Protein AF-A0A7Y7IUG9-F1 (afdb_monomer)

Secondary structure (DSSP, 8-state):
---PPPPPP----------------------HHHHHHHHHHHHHTTS---HHHHHHHHHHHHHHTTGGGGSPPPTTTTSPPP-TTSPPSS---PPPHHHHHHHHHHHHHHHHHHHHHHHHH-----PPPPPP----

Organism: NCBI:txid1216886

Structure (mmCIF, N/CA/C/O backbone):
data_AF-A0A7Y7IUG9-F1
#
_entry.id   AF-A0A7Y7IUG9-F1
#
loop_
_atom_site.group_PDB
_atom_site.id
_atom_site.type_symbol
_atom_site.label_atom_id
_atom_site.label_alt_id
_atom_site.label_comp_id
_atom_site.label_asym_id
_atom_site.label_entity_id
_atom_site.label_seq_id
_atom_site.pdbx_PDB_ins_code
_atom_site.Cartn_x
_atom_site.Cartn_y
_atom_site.Cartn_z
_atom_site.occupancy
_atom_site.B_iso_or_equiv
_atom_site.auth_seq_id
_atom_site.auth_comp_id
_atom_site.auth_asym_id
_atom_site.auth_atom_id
_atom_site.pdbx_PDB_model_num
ATOM 1 N N . MET A 1 1 ? -15.616 39.555 -17.971 1.00 47.00 1 MET A N 1
ATOM 2 C CA . MET A 1 1 ? -14.253 40.121 -18.056 1.00 47.00 1 MET A CA 1
ATOM 3 C C . MET A 1 1 ? -13.358 39.102 -18.737 1.00 47.00 1 MET A C 1
ATOM 5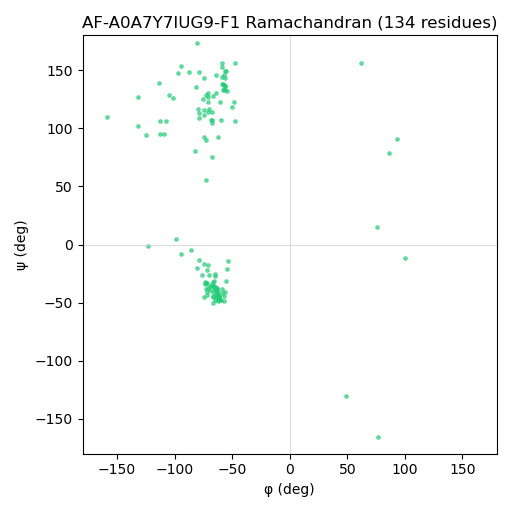 O O . MET A 1 1 ? -13.012 38.108 -18.119 1.00 47.00 1 MET A O 1
ATOM 9 N N . GLY A 1 2 ? -13.092 39.288 -20.031 1.00 49.84 2 GLY A N 1
ATOM 10 C CA . GLY A 1 2 ? -12.179 38.447 -20.806 1.00 49.84 2 GLY A CA 1
ATOM 11 C C . GLY A 1 2 ? -10.845 39.167 -20.968 1.00 49.84 2 GLY A C 1
ATOM 12 O O . GLY A 1 2 ? -10.827 40.317 -21.402 1.00 49.84 2 GLY A O 1
ATOM 13 N N . MET A 1 3 ? -9.748 38.516 -20.591 1.00 46.34 3 MET A N 1
ATOM 14 C CA . MET A 1 3 ? -8.392 39.028 -20.782 1.00 46.34 3 MET A CA 1
ATOM 15 C C . MET A 1 3 ? -7.726 38.210 -21.889 1.00 46.34 3 MET A C 1
ATOM 17 O O . MET A 1 3 ? -7.374 37.051 -21.692 1.00 46.34 3 MET A O 1
ATOM 21 N N . ASN A 1 4 ? -7.588 38.827 -23.063 1.00 53.09 4 ASN A N 1
ATOM 22 C CA . ASN A 1 4 ? -6.747 38.337 -24.150 1.00 53.09 4 ASN A CA 1
ATOM 23 C C . ASN A 1 4 ? -5.278 38.607 -23.798 1.00 53.09 4 ASN A C 1
ATOM 25 O O . ASN A 1 4 ? -4.911 39.750 -23.520 1.00 53.09 4 ASN A O 1
ATOM 29 N N . ALA A 1 5 ? -4.443 37.570 -23.823 1.00 61.31 5 ALA A N 1
ATOM 30 C CA . ALA A 1 5 ? -3.000 37.698 -23.653 1.00 61.31 5 ALA A CA 1
ATOM 31 C C . ALA A 1 5 ? -2.329 38.123 -24.981 1.00 61.31 5 ALA A C 1
ATOM 33 O O . ALA A 1 5 ? -2.670 37.575 -26.033 1.00 61.31 5 ALA A O 1
ATOM 34 N N . PRO A 1 6 ? -1.384 39.083 -24.969 1.00 65.94 6 PRO A N 1
ATOM 35 C CA . PRO A 1 6 ? -0.655 39.504 -26.165 1.00 65.94 6 PRO A CA 1
ATOM 36 C C . PRO A 1 6 ? 0.471 38.516 -26.540 1.00 65.94 6 PRO A C 1
ATOM 38 O O . PRO A 1 6 ? 1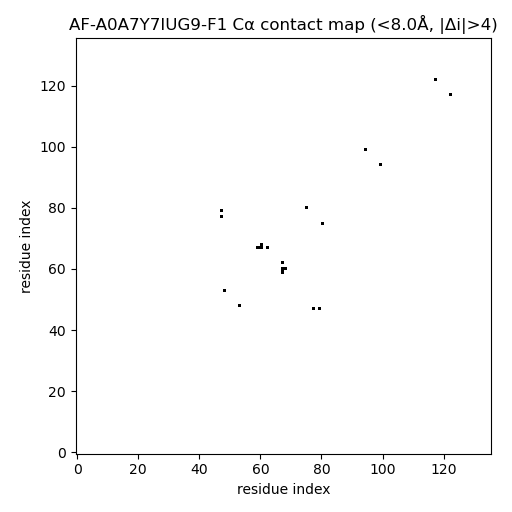.087 37.925 -25.650 1.00 65.94 6 PRO A O 1
ATOM 41 N N . PRO A 1 7 ? 0.799 38.354 -27.838 1.00 66.19 7 PRO A N 1
ATOM 42 C CA . PRO A 1 7 ? 1.889 37.482 -28.267 1.00 66.19 7 PRO A CA 1
ATOM 43 C C . PRO A 1 7 ? 3.268 38.105 -27.973 1.00 66.19 7 PRO A C 1
ATOM 45 O O . PRO A 1 7 ? 3.440 39.320 -28.139 1.00 66.19 7 PRO A O 1
ATOM 48 N N . PRO A 1 8 ? 4.280 37.302 -27.592 1.00 58.38 8 PRO A N 1
ATOM 49 C CA . PRO A 1 8 ? 5.620 37.808 -27.338 1.00 58.38 8 PRO A CA 1
ATOM 50 C C . PRO A 1 8 ? 6.309 38.218 -28.642 1.00 58.38 8 PRO A C 1
ATOM 52 O O . PRO A 1 8 ? 6.413 37.453 -29.604 1.00 58.38 8 PRO A O 1
ATOM 55 N N . ARG A 1 9 ? 6.792 39.461 -28.650 1.00 54.34 9 ARG A N 1
ATOM 56 C CA . ARG A 1 9 ? 7.607 40.034 -29.714 1.00 54.34 9 ARG A CA 1
ATOM 57 C C . ARG A 1 9 ? 9.099 39.883 -29.399 1.00 54.34 9 ARG A C 1
ATOM 59 O O . ARG A 1 9 ? 9.510 39.931 -28.247 1.00 54.34 9 ARG A O 1
ATOM 66 N N . HIS A 1 10 ? 9.873 39.857 -30.481 1.00 46.25 10 HIS A N 1
ATOM 67 C CA . HIS A 1 10 ? 11.300 40.183 -30.574 1.00 46.25 10 HIS A CA 1
ATOM 68 C C . HIS A 1 10 ? 12.317 39.077 -30.271 1.00 46.25 10 HIS A C 1
ATOM 70 O O . HIS A 1 10 ? 13.048 39.061 -29.291 1.00 46.25 10 HIS A O 1
ATOM 76 N N . ARG A 1 11 ? 12.463 38.250 -31.307 1.00 50.84 11 ARG A N 1
ATOM 77 C CA . ARG A 1 11 ? 13.744 37.877 -31.913 1.00 50.84 11 ARG A CA 1
ATOM 78 C C . ARG A 1 11 ? 14.607 39.129 -32.169 1.00 50.84 11 ARG A C 1
ATOM 80 O O . ARG A 1 11 ? 14.320 39.877 -33.100 1.00 50.84 11 ARG A O 1
ATOM 87 N N . ALA A 1 12 ? 15.648 39.338 -31.369 1.00 40.16 12 ALA A N 1
ATOM 88 C CA . ALA A 1 12 ? 16.801 40.180 -31.698 1.00 40.16 12 ALA A CA 1
ATOM 89 C C . ALA A 1 12 ? 17.986 39.757 -30.808 1.00 40.16 12 ALA A C 1
ATOM 91 O O . ALA A 1 12 ? 17.901 39.803 -29.592 1.00 40.16 12 ALA A O 1
ATOM 92 N N . GLN A 1 13 ? 19.007 39.138 -31.400 1.00 44.12 13 GLN A N 1
ATOM 93 C CA . GLN A 1 13 ? 20.314 39.770 -31.641 1.00 44.12 13 GLN A CA 1
ATOM 94 C C . GLN A 1 13 ? 21.324 39.502 -30.515 1.00 44.12 13 GLN A C 1
ATOM 96 O O . GLN A 1 13 ? 21.496 40.303 -29.609 1.00 44.12 13 GLN A O 1
ATOM 101 N N . HIS A 1 14 ? 22.094 38.426 -30.670 1.00 40.50 14 HIS A N 1
ATOM 102 C CA . HIS A 1 14 ? 23.500 38.448 -30.278 1.00 40.50 14 HIS A CA 1
ATOM 103 C C . H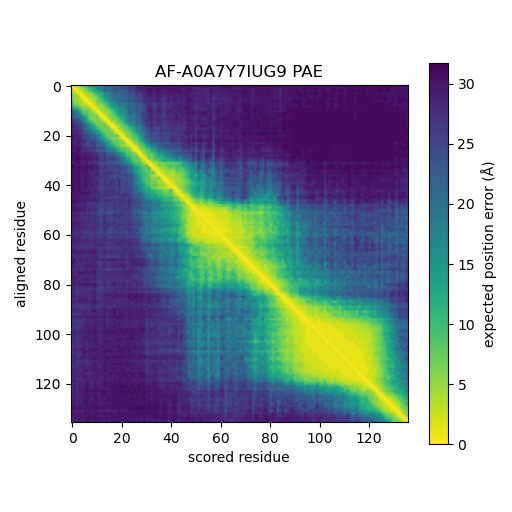IS A 1 14 ? 24.329 38.031 -31.487 1.00 40.50 14 HIS A C 1
ATOM 105 O O . HIS A 1 14 ? 24.505 36.854 -31.790 1.00 40.50 14 HIS A O 1
ATOM 111 N N . ALA A 1 15 ? 24.772 39.049 -32.221 1.00 40.66 15 ALA A N 1
ATOM 112 C CA . ALA A 1 15 ? 25.885 38.946 -33.139 1.00 40.66 15 ALA A CA 1
ATOM 113 C C . ALA A 1 15 ? 27.167 38.895 -32.300 1.00 40.66 15 ALA A C 1
ATOM 115 O O . ALA A 1 15 ? 27.540 39.884 -31.676 1.00 40.66 15 ALA A O 1
ATOM 116 N N . ALA A 1 16 ? 27.834 37.746 -32.287 1.00 40.84 16 ALA A N 1
ATOM 117 C CA . ALA A 1 16 ? 29.251 37.666 -31.972 1.00 40.84 16 ALA A CA 1
ATOM 118 C C . ALA A 1 16 ? 29.962 37.331 -33.283 1.00 40.84 16 ALA A C 1
ATOM 120 O O . ALA A 1 16 ? 30.002 36.186 -33.726 1.00 40.84 16 ALA A O 1
ATOM 121 N N . ALA A 1 17 ? 30.442 38.378 -33.948 1.00 41.12 17 ALA A N 1
ATOM 122 C CA . ALA A 1 17 ? 31.375 38.244 -35.046 1.00 41.12 17 ALA A CA 1
ATOM 123 C C . ALA A 1 17 ? 32.716 37.783 -34.466 1.00 41.12 17 ALA A C 1
ATOM 125 O O . ALA A 1 17 ? 33.351 38.493 -33.688 1.00 41.12 17 ALA A O 1
ATOM 126 N N . THR A 1 18 ? 33.163 36.595 -34.852 1.00 42.66 18 THR A N 1
ATOM 127 C CA . THR A 1 18 ? 34.574 36.225 -34.752 1.00 42.66 18 THR A CA 1
ATOM 128 C C . THR A 1 18 ? 34.966 35.642 -36.094 1.00 42.66 18 THR A C 1
ATOM 130 O O . THR A 1 18 ? 34.582 34.535 -36.459 1.00 42.66 18 THR A O 1
ATOM 133 N N . ALA A 1 19 ? 35.658 36.468 -36.872 1.00 43.72 19 ALA A N 1
ATOM 134 C CA . ALA A 1 19 ? 36.268 36.076 -38.125 1.00 43.72 19 ALA A CA 1
ATOM 135 C C . ALA A 1 19 ? 37.357 35.030 -37.855 1.00 43.72 19 ALA A C 1
ATOM 137 O O . ALA A 1 19 ? 38.227 35.247 -37.012 1.00 43.72 19 ALA A O 1
ATOM 138 N N . ILE A 1 20 ? 37.326 33.921 -38.595 1.00 42.44 20 ILE A N 1
ATOM 139 C CA . ILE A 1 20 ? 38.450 32.992 -38.725 1.00 42.44 20 ILE A CA 1
ATOM 140 C C . ILE A 1 20 ? 38.625 32.703 -40.222 1.00 42.44 20 ILE A C 1
ATOM 142 O O . ILE A 1 20 ? 37.666 32.384 -40.922 1.00 42.44 20 ILE A O 1
ATOM 146 N N . SER A 1 21 ? 39.856 32.910 -40.691 1.00 49.44 21 SER A N 1
ATOM 147 C CA . SER A 1 21 ? 40.353 32.838 -42.072 1.00 49.44 21 SER A CA 1
ATOM 148 C C . SER A 1 21 ? 39.955 31.597 -42.888 1.00 49.44 21 SER A C 1
ATOM 150 O O . SER A 1 21 ? 39.778 30.516 -42.325 1.00 49.44 21 SER A O 1
ATOM 152 N N . PRO A 1 22 ? 39.957 31.692 -44.236 1.00 48.03 22 PRO A N 1
ATOM 153 C CA . PRO A 1 22 ? 39.812 30.540 -45.118 1.00 48.03 22 PRO A CA 1
ATOM 154 C C . PRO A 1 22 ? 41.142 29.778 -45.234 1.00 48.03 22 PRO A C 1
ATOM 156 O O . PRO A 1 22 ? 42.087 30.245 -45.867 1.00 48.03 22 PRO A O 1
ATOM 159 N N . ALA A 1 23 ? 41.217 28.585 -44.645 1.00 48.44 23 ALA A N 1
ATOM 160 C CA . ALA A 1 23 ? 42.355 27.680 -44.789 1.00 48.44 23 ALA A CA 1
ATOM 161 C C . ALA A 1 23 ? 41.949 26.412 -45.560 1.00 48.44 23 ALA A C 1
ATOM 163 O O . ALA A 1 23 ? 41.466 25.461 -44.961 1.00 48.44 23 ALA A O 1
ATOM 164 N N . GLY A 1 24 ? 42.183 26.429 -46.880 1.00 48.62 24 GLY A N 1
ATOM 165 C CA . GLY A 1 24 ? 42.483 25.276 -47.748 1.00 48.62 24 GLY A CA 1
ATOM 166 C C . GLY A 1 24 ? 41.441 24.146 -47.918 1.00 48.62 24 GLY A C 1
ATOM 167 O O . GLY A 1 24 ? 40.606 23.895 -47.055 1.00 48.62 24 GLY A O 1
ATOM 168 N N . PRO A 1 25 ? 41.490 23.388 -49.032 1.00 50.59 25 PRO A N 1
ATOM 169 C CA . PRO A 1 25 ? 40.681 22.185 -49.198 1.00 50.59 25 PRO A CA 1
ATOM 170 C C . PRO A 1 25 ? 41.232 21.060 -48.309 1.00 50.59 25 PRO A C 1
ATOM 172 O O . PRO A 1 25 ? 42.095 20.280 -48.715 1.00 50.59 25 PRO A O 1
ATOM 175 N N . SER A 1 26 ? 40.737 20.977 -47.075 1.00 56.56 26 SER A N 1
ATOM 176 C CA . SER A 1 26 ? 41.007 19.844 -46.195 1.00 56.56 26 SER A CA 1
ATOM 177 C C . SER A 1 26 ? 40.186 18.648 -46.674 1.00 56.56 26 SER A C 1
ATOM 179 O O . SER A 1 26 ? 38.955 18.685 -46.703 1.00 56.56 26 SER A O 1
ATOM 181 N N . LYS A 1 27 ? 40.870 17.591 -47.121 1.00 53.53 27 LYS A N 1
ATOM 182 C CA . LYS A 1 27 ? 40.239 16.330 -47.518 1.00 53.53 27 LYS A CA 1
ATOM 183 C C . LYS A 1 27 ? 39.493 15.778 -46.302 1.00 53.53 27 LYS A C 1
ATOM 185 O O . LYS A 1 27 ? 40.118 15.315 -45.354 1.00 53.53 27 LYS A O 1
ATOM 190 N N . SER A 1 28 ? 38.164 15.854 -46.338 1.00 59.00 28 SER A N 1
ATOM 191 C CA . SER A 1 28 ? 37.273 15.286 -45.327 1.00 59.00 28 SER A CA 1
ATOM 192 C C . SER A 1 28 ? 37.445 13.767 -45.293 1.00 59.00 28 SER A C 1
ATOM 194 O O . SER A 1 28 ? 36.809 13.029 -46.046 1.00 59.00 28 SER A O 1
ATOM 196 N N . LEU A 1 29 ? 38.334 13.283 -44.427 1.00 59.75 29 LEU A N 1
ATOM 197 C CA . LEU A 1 29 ? 38.181 11.948 -43.879 1.00 59.75 29 LEU A CA 1
ATOM 198 C C . LEU A 1 29 ? 37.057 12.045 -42.856 1.00 59.75 29 LEU A C 1
ATOM 200 O O . LEU A 1 29 ? 37.299 12.365 -41.694 1.00 59.75 29 LEU A O 1
ATOM 204 N N . LEU A 1 30 ? 35.824 11.771 -43.296 1.00 61.81 30 LEU A N 1
ATOM 205 C CA . LEU A 1 30 ? 34.769 11.397 -42.364 1.00 61.81 30 LEU A CA 1
ATOM 206 C C . LEU A 1 30 ? 35.332 10.274 -41.483 1.00 61.81 30 LEU A C 1
ATOM 208 O O . LEU A 1 30 ? 35.695 9.214 -42.011 1.00 61.81 30 LEU A O 1
ATOM 212 N N . PRO A 1 31 ? 35.442 10.475 -40.162 1.00 57.94 31 PRO A N 1
ATOM 213 C CA . PRO A 1 31 ? 35.928 9.426 -39.298 1.00 57.94 31 PRO A CA 1
ATOM 214 C C . PRO A 1 31 ? 34.870 8.321 -39.312 1.00 57.94 31 PRO A C 1
ATOM 216 O O . PRO A 1 31 ? 33.746 8.504 -38.847 1.00 57.94 31 PRO A O 1
ATOM 219 N N . LYS A 1 32 ? 35.224 7.154 -39.867 1.00 57.72 32 LYS A N 1
ATOM 220 C CA . LYS A 1 32 ? 34.381 5.942 -39.878 1.00 57.72 32 LYS A CA 1
ATOM 221 C C . LYS A 1 32 ? 33.900 5.539 -38.469 1.00 57.72 32 LYS A C 1
ATOM 223 O O . LYS A 1 32 ? 32.964 4.758 -38.351 1.00 57.72 32 LYS A O 1
ATOM 228 N N . SER A 1 33 ? 34.490 6.099 -37.410 1.00 58.84 33 SER A N 1
ATOM 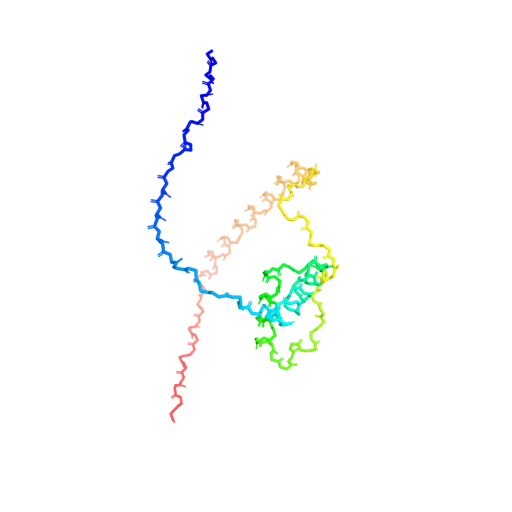229 C CA . SER A 1 33 ? 34.049 5.954 -36.021 1.00 58.84 33 SER A CA 1
ATOM 230 C C . SER A 1 33 ? 32.733 6.674 -35.696 1.00 58.84 33 SER A C 1
ATOM 232 O O . SER A 1 33 ? 32.014 6.217 -34.811 1.00 58.84 33 SER A O 1
ATOM 234 N N . LEU A 1 34 ? 32.361 7.740 -36.417 1.00 59.16 34 LEU A N 1
ATOM 235 C CA . LEU A 1 34 ? 31.098 8.456 -36.179 1.00 59.16 34 LEU A CA 1
ATOM 236 C C . LEU A 1 34 ? 29.878 7.658 -36.679 1.00 59.16 34 LEU A C 1
ATOM 238 O O . LEU A 1 34 ? 28.809 7.692 -36.069 1.00 59.16 34 LEU A O 1
ATOM 242 N N . LEU A 1 35 ? 30.058 6.883 -37.753 1.00 60.75 35 LEU A N 1
ATOM 243 C CA . LEU A 1 35 ? 29.033 5.979 -38.287 1.00 60.75 35 LEU A CA 1
ATOM 244 C C . LEU A 1 35 ? 28.814 4.758 -37.383 1.00 60.75 35 LEU A C 1
ATOM 246 O O . LEU A 1 35 ? 27.691 4.288 -37.248 1.00 60.75 35 LEU A O 1
ATOM 250 N N . LEU A 1 36 ? 29.859 4.270 -36.707 1.00 61.03 36 LEU A N 1
ATOM 251 C CA . LEU A 1 36 ? 29.721 3.135 -35.791 1.00 61.03 36 LEU A CA 1
ATOM 252 C C . LEU A 1 36 ? 28.998 3.529 -34.491 1.00 61.03 36 LEU A C 1
ATOM 254 O O . LEU A 1 36 ? 28.154 2.779 -34.003 1.00 61.03 36 LEU A O 1
ATOM 258 N N . GLY A 1 37 ? 29.272 4.729 -33.965 1.00 61.06 37 GLY A N 1
ATOM 259 C CA . GLY A 1 37 ? 28.596 5.243 -32.769 1.00 61.06 37 GLY A CA 1
ATOM 260 C C . GLY A 1 37 ? 27.102 5.510 -32.978 1.00 61.06 37 GLY A C 1
ATOM 261 O O . GLY A 1 37 ? 26.298 5.244 -32.089 1.00 61.06 37 GLY A O 1
ATOM 262 N N . THR A 1 38 ? 26.710 5.973 -34.168 1.00 62.38 38 THR A N 1
ATOM 263 C CA . THR A 1 38 ? 25.298 6.226 -34.512 1.00 62.38 38 THR A CA 1
ATOM 264 C C . THR A 1 38 ? 24.502 4.941 -34.737 1.00 62.38 38 THR A C 1
ATOM 266 O O . THR A 1 38 ? 23.340 4.883 -34.341 1.00 62.38 38 THR A O 1
ATOM 269 N N . VAL A 1 39 ? 25.118 3.885 -35.283 1.00 64.38 39 VAL A N 1
ATOM 270 C CA . VAL A 1 39 ? 24.477 2.561 -35.401 1.00 64.38 39 VAL A CA 1
ATOM 271 C C . VAL A 1 39 ? 24.236 1.938 -34.022 1.00 64.38 39 VAL A C 1
ATOM 273 O O . VAL A 1 39 ? 23.133 1.468 -33.760 1.00 64.38 39 VAL A O 1
ATOM 276 N N . LEU A 1 40 ? 25.209 1.992 -33.106 1.00 61.69 40 LEU A N 1
ATOM 277 C CA . LEU A 1 40 ? 25.032 1.465 -31.744 1.00 61.69 40 LEU A CA 1
ATOM 278 C C . LEU A 1 40 ? 23.965 2.233 -30.944 1.00 61.69 40 LEU A C 1
ATOM 280 O O . LEU A 1 40 ? 23.192 1.613 -30.218 1.00 61.69 40 LEU A O 1
ATOM 284 N N . LEU A 1 41 ? 23.863 3.556 -31.122 1.00 61.47 41 LEU A N 1
ATOM 285 C CA . LEU A 1 41 ? 22.782 4.352 -30.524 1.00 61.47 41 LEU A CA 1
ATOM 286 C C . LEU A 1 41 ? 21.409 4.054 -31.148 1.00 61.47 41 LEU A C 1
ATOM 288 O O . LEU A 1 41 ? 20.406 4.055 -30.440 1.00 61.47 41 LEU A O 1
ATOM 292 N N . GLY A 1 42 ? 21.353 3.777 -32.454 1.00 60.22 42 GLY A N 1
ATOM 293 C CA . GLY A 1 42 ? 20.109 3.471 -33.165 1.00 60.22 42 GLY A CA 1
ATOM 294 C C . GLY A 1 42 ? 19.461 2.148 -32.742 1.00 60.22 42 GLY A C 1
ATOM 295 O O . GLY A 1 42 ? 18.237 2.053 -32.718 1.00 60.22 42 GLY A O 1
ATOM 296 N N . LEU A 1 43 ? 20.258 1.145 -32.351 1.00 57.41 43 LEU A N 1
ATOM 297 C CA . LEU A 1 43 ? 19.737 -0.134 -31.848 1.00 57.41 43 LEU A CA 1
ATOM 298 C C . LEU A 1 43 ? 19.299 -0.083 -30.373 1.00 57.41 43 LEU A C 1
ATOM 300 O O . LEU A 1 43 ? 18.489 -0.911 -29.961 1.00 57.41 43 LEU A O 1
ATOM 304 N N . ALA A 1 44 ? 19.771 0.889 -29.586 1.00 56.97 44 ALA A N 1
ATOM 305 C CA . ALA A 1 44 ? 19.371 1.042 -28.183 1.00 56.97 44 ALA A CA 1
ATOM 306 C C . ALA A 1 44 ? 17.919 1.537 -28.011 1.00 56.97 44 ALA A C 1
ATOM 308 O O . ALA A 1 44 ? 17.339 1.370 -26.944 1.00 56.97 44 ALA A O 1
ATOM 309 N N . GLY A 1 45 ? 17.310 2.114 -29.055 1.00 53.59 45 GLY A N 1
ATOM 310 C CA . GLY A 1 45 ? 15.951 2.669 -29.005 1.00 53.59 45 GLY A CA 1
ATOM 311 C C . GLY A 1 45 ? 14.807 1.679 -29.264 1.00 53.59 45 GLY A C 1
ATOM 312 O O . GLY A 1 4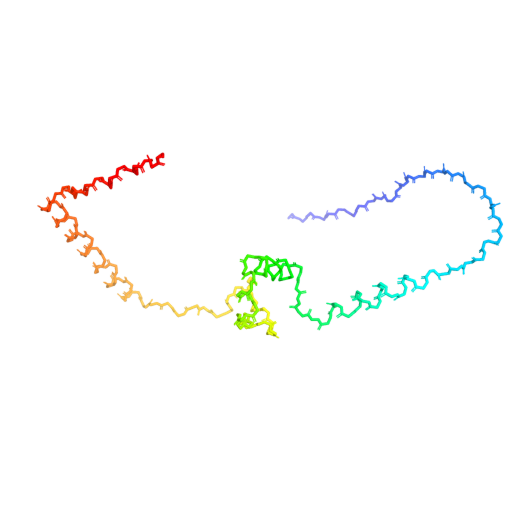5 ? 13.650 2.076 -29.177 1.00 53.59 45 GLY A O 1
ATOM 313 N N . CYS A 1 46 ? 15.090 0.415 -29.603 1.00 60.19 46 CYS A N 1
ATOM 314 C CA . CYS A 1 46 ? 14.053 -0.598 -29.885 1.00 60.19 46 CYS A CA 1
ATOM 315 C C . CYS A 1 46 ? 13.755 -1.542 -28.705 1.00 60.19 46 CYS A C 1
ATOM 317 O O . CYS A 1 46 ? 12.960 -2.467 -28.854 1.00 60.19 46 CYS A O 1
ATOM 319 N N . GLY A 1 47 ? 14.366 -1.318 -27.539 1.00 59.97 47 GLY A N 1
ATOM 320 C CA . GLY A 1 47 ? 14.028 -2.005 -26.292 1.00 59.97 47 GLY A CA 1
ATOM 321 C C . GLY A 1 47 ? 13.443 -1.019 -25.286 1.00 59.97 47 GLY A C 1
ATOM 322 O O . GLY A 1 47 ? 13.947 0.092 -25.159 1.00 59.97 47 GLY A O 1
ATOM 323 N N . HIS A 1 48 ? 12.396 -1.415 -24.558 1.00 66.75 48 HIS A N 1
ATOM 324 C CA . HIS A 1 48 ? 11.797 -0.648 -23.456 1.00 66.75 48 HIS A CA 1
ATOM 325 C C . HIS A 1 48 ? 12.706 -0.660 -22.212 1.00 66.75 48 HIS A C 1
ATOM 327 O O . HIS A 1 48 ? 12.327 -1.132 -21.150 1.00 66.75 48 HIS A O 1
ATOM 333 N N . ARG A 1 49 ? 13.959 -0.241 -22.378 1.00 67.62 49 ARG A N 1
ATOM 334 C CA . ARG A 1 49 ? 14.935 -0.075 -21.303 1.00 67.62 49 ARG A CA 1
ATOM 335 C C . ARG A 1 49 ? 15.190 1.411 -21.190 1.00 67.62 49 ARG A C 1
ATOM 337 O O . ARG A 1 49 ? 15.821 1.989 -22.078 1.00 67.62 49 ARG A O 1
ATOM 344 N N . ASP A 1 50 ? 14.665 2.033 -20.146 1.00 73.69 50 ASP A N 1
ATOM 345 C CA . ASP A 1 50 ? 14.973 3.432 -19.894 1.00 73.69 50 ASP A CA 1
ATOM 346 C C . ASP A 1 50 ? 16.339 3.581 -19.188 1.00 73.69 50 ASP A C 1
ATOM 348 O O . ASP A 1 50 ? 17.025 2.611 -18.843 1.00 73.69 50 ASP A O 1
ATOM 352 N N . ALA A 1 51 ? 16.792 4.825 -19.023 1.00 80.94 51 ALA A N 1
ATOM 353 C CA . ALA A 1 51 ? 18.068 5.100 -18.365 1.00 80.94 51 ALA A CA 1
ATOM 354 C C . ALA A 1 51 ? 18.072 4.690 -16.877 1.00 80.94 51 ALA A C 1
ATOM 356 O O . ALA A 1 51 ? 19.139 4.405 -16.322 1.00 80.94 51 ALA A O 1
ATOM 357 N N . PHE A 1 52 ? 16.902 4.648 -16.232 1.00 80.06 52 PHE A N 1
ATOM 358 C CA . PHE A 1 52 ? 16.767 4.226 -14.841 1.00 80.06 52 PHE A CA 1
ATOM 359 C C . PHE A 1 52 ? 16.918 2.711 -14.718 1.00 80.06 52 PHE A C 1
ATOM 361 O O . PHE A 1 52 ? 17.710 2.262 -13.888 1.00 80.06 52 PHE A O 1
ATOM 368 N N . ASP A 1 53 ? 16.272 1.939 -15.590 1.00 75.62 53 ASP A N 1
ATOM 369 C CA . ASP A 1 53 ? 16.390 0.482 -15.664 1.00 75.62 53 ASP A CA 1
ATOM 370 C C . ASP A 1 53 ? 17.844 0.057 -15.873 1.00 75.62 53 ASP A C 1
ATOM 372 O O . ASP A 1 53 ? 18.351 -0.830 -15.188 1.00 75.62 53 ASP A O 1
ATOM 376 N N . ALA A 1 54 ? 18.556 0.732 -16.781 1.00 80.62 54 ALA A N 1
ATOM 377 C CA . ALA A 1 54 ? 19.966 0.453 -17.042 1.00 80.62 54 ALA A CA 1
ATOM 378 C C . ALA A 1 54 ? 20.856 0.729 -15.816 1.00 80.62 54 ALA A C 1
ATOM 380 O O . ALA A 1 54 ? 21.786 -0.031 -15.534 1.00 80.62 54 ALA A O 1
ATOM 381 N N . THR A 1 55 ? 20.562 1.796 -15.069 1.00 85.94 55 THR A N 1
ATOM 382 C CA . THR A 1 55 ? 21.313 2.160 -13.859 1.00 85.94 55 THR A CA 1
ATOM 383 C C . THR A 1 55 ? 21.027 1.188 -12.711 1.00 85.94 55 THR A C 1
ATOM 385 O O . THR A 1 55 ? 21.952 0.773 -12.010 1.00 85.94 55 THR A O 1
ATOM 388 N N . MET A 1 56 ? 19.767 0.781 -12.537 1.00 83.44 56 MET A N 1
ATOM 389 C CA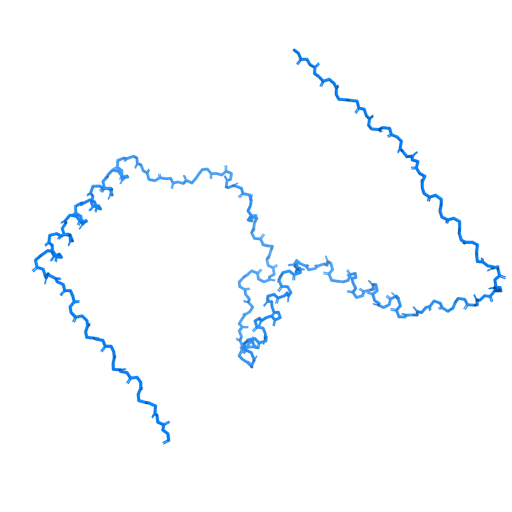 . MET A 1 56 ? 19.366 -0.206 -11.530 1.00 83.44 56 MET A CA 1
ATOM 390 C C . MET A 1 56 ? 19.923 -1.595 -11.819 1.00 83.44 56 MET A C 1
ATOM 392 O O . MET A 1 56 ? 20.427 -2.250 -10.907 1.00 83.44 56 MET A O 1
ATOM 396 N N . ASP A 1 57 ? 19.923 -2.028 -13.078 1.00 80.62 57 ASP A N 1
ATOM 397 C CA . ASP A 1 57 ? 20.535 -3.298 -13.465 1.00 80.62 57 ASP A CA 1
ATOM 398 C C . ASP A 1 57 ? 22.046 -3.304 -13.221 1.00 80.62 57 ASP A C 1
ATOM 400 O O . ASP A 1 57 ? 22.583 -4.299 -12.728 1.00 80.62 57 ASP A O 1
ATOM 404 N N . TRP A 1 58 ? 22.739 -2.200 -13.515 1.00 85.38 58 TRP A N 1
ATOM 405 C CA . TRP A 1 58 ? 24.162 -2.066 -13.203 1.00 85.38 58 TRP A CA 1
ATOM 406 C C . TRP A 1 58 ? 24.421 -2.151 -11.695 1.00 85.38 58 TRP A C 1
ATOM 408 O O . TRP A 1 58 ? 25.309 -2.890 -11.263 1.00 85.38 58 TRP A O 1
ATOM 418 N N . TRP A 1 59 ? 23.618 -1.451 -10.892 1.00 87.31 59 TRP A N 1
ATOM 419 C CA . TRP A 1 59 ? 23.738 -1.481 -9.437 1.00 87.31 59 TRP A CA 1
ATOM 420 C C . TRP A 1 59 ? 23.543 -2.895 -8.876 1.00 87.31 59 TRP A C 1
ATOM 422 O O . TRP A 1 59 ? 24.380 -3.385 -8.119 1.00 87.31 59 TRP A O 1
ATOM 432 N N . HIS A 1 60 ? 22.493 -3.600 -9.303 1.00 84.25 60 HIS A N 1
ATOM 433 C CA . HIS A 1 60 ? 22.224 -4.965 -8.846 1.00 84.25 60 HIS A CA 1
ATOM 434 C C . HIS A 1 60 ? 23.296 -5.970 -9.286 1.00 84.25 60 HIS A C 1
ATOM 436 O O . HIS A 1 60 ? 23.573 -6.931 -8.565 1.00 84.25 60 HIS A O 1
ATOM 442 N N . GLN A 1 61 ? 23.920 -5.762 -10.447 1.00 82.81 61 GLN A N 1
ATOM 443 C CA . GLN A 1 61 ? 25.064 -6.566 -10.883 1.00 82.81 61 GLN A CA 1
ATOM 444 C C . GLN A 1 61 ? 26.307 -6.295 -10.033 1.00 82.81 61 GLN A C 1
ATOM 446 O O . GLN A 1 61 ? 27.032 -7.233 -9.698 1.00 82.81 61 GLN A O 1
ATOM 451 N N . TYR A 1 62 ? 26.534 -5.034 -9.663 1.00 85.81 62 TYR A N 1
ATOM 452 C CA . TYR A 1 62 ? 27.642 -4.633 -8.804 1.00 85.81 62 TYR A CA 1
ATOM 453 C C . TYR A 1 62 ? 27.493 -5.192 -7.381 1.00 85.81 62 TYR A C 1
ATOM 455 O O . TYR A 1 62 ? 28.405 -5.852 -6.886 1.00 85.81 62 TYR A O 1
ATOM 463 N N . GLU A 1 63 ? 26.330 -5.008 -6.751 1.00 86.12 63 GLU A N 1
ATOM 464 C CA . GLU A 1 63 ? 26.056 -5.482 -5.387 1.00 86.12 63 GLU A CA 1
ATOM 465 C C . GLU A 1 63 ? 25.931 -7.013 -5.317 1.00 86.12 63 GLU A C 1
ATOM 467 O O . GLU A 1 63 ? 26.394 -7.652 -4.372 1.00 86.12 63 GLU A O 1
ATOM 472 N N . GLY A 1 64 ? 25.329 -7.631 -6.336 1.00 80.12 64 GLY A N 1
ATOM 473 C CA . GLY A 1 64 ? 25.082 -9.070 -6.350 1.00 80.12 64 GLY A CA 1
ATOM 474 C C . GLY A 1 64 ? 26.299 -9.930 -6.710 1.00 80.12 64 GLY A C 1
ATOM 475 O O . GLY A 1 64 ? 26.242 -11.149 -6.524 1.00 80.12 64 GLY A O 1
ATOM 476 N N . GLY A 1 65 ? 27.386 -9.350 -7.229 1.00 82.50 65 GLY A N 1
ATOM 477 C CA . GLY A 1 65 ? 28.621 -10.067 -7.561 1.00 82.50 65 GLY A CA 1
ATOM 478 C C . GLY A 1 65 ? 28.384 -11.348 -8.378 1.00 82.50 65 GLY A C 1
ATOM 479 O O . GLY A 1 65 ? 27.665 -11.358 -9.376 1.00 82.50 65 GLY A O 1
ATOM 480 N N . ALA A 1 66 ? 28.966 -12.475 -7.954 1.00 81.38 66 ALA A N 1
ATOM 481 C CA . ALA A 1 66 ? 28.781 -13.765 -8.634 1.00 81.38 66 ALA A CA 1
ATOM 482 C C . ALA A 1 66 ? 27.330 -14.290 -8.577 1.00 81.38 66 ALA A C 1
ATOM 484 O O . ALA A 1 66 ? 26.896 -15.000 -9.485 1.00 81.38 66 ALA A O 1
ATOM 485 N N . ILE A 1 67 ? 26.574 -13.914 -7.543 1.00 76.94 67 ILE A N 1
ATOM 486 C CA . ILE A 1 67 ? 25.191 -14.354 -7.317 1.00 76.94 67 ILE A CA 1
ATOM 487 C C . ILE A 1 67 ? 24.228 -13.614 -8.254 1.00 76.94 67 ILE A C 1
ATOM 489 O O . ILE A 1 67 ? 23.204 -14.175 -8.635 1.00 76.94 67 ILE A O 1
ATOM 493 N N . ALA A 1 68 ? 24.573 -12.403 -8.710 1.00 76.12 68 ALA A N 1
ATOM 494 C CA . ALA A 1 68 ? 23.774 -11.660 -9.688 1.00 76.12 68 ALA A CA 1
ATOM 495 C C . ALA A 1 68 ? 23.514 -12.466 -10.973 1.00 76.12 68 ALA A C 1
ATOM 497 O O . ALA A 1 68 ? 22.444 -12.351 -11.558 1.00 76.12 68 ALA A O 1
ATOM 498 N N . ARG A 1 69 ? 24.449 -13.342 -11.376 1.00 78.00 69 ARG A N 1
ATOM 499 C CA . ARG A 1 69 ? 24.318 -14.189 -12.579 1.00 78.00 69 ARG A CA 1
ATOM 500 C C . ARG A 1 69 ? 23.300 -15.318 -12.436 1.00 78.00 69 ARG A C 1
ATOM 502 O O . ARG A 1 69 ? 22.858 -15.862 -13.439 1.00 78.00 69 ARG A O 1
ATOM 509 N N . GLN A 1 70 ? 22.993 -15.712 -11.204 1.00 82.50 70 GLN A N 1
ATOM 510 C CA . GLN A 1 70 ? 22.062 -16.802 -10.905 1.00 82.50 70 GLN A CA 1
ATOM 511 C C . GLN A 1 70 ? 20.645 -16.286 -10.649 1.00 82.50 70 GLN A C 1
ATOM 513 O O . GLN A 1 70 ? 19.717 -17.082 -10.512 1.00 82.50 70 GLN A O 1
ATOM 518 N N . ARG A 1 71 ? 20.467 -14.962 -10.559 1.00 79.19 71 ARG A N 1
ATOM 519 C CA . ARG A 1 71 ? 19.151 -14.372 -10.357 1.00 79.19 71 ARG A CA 1
ATOM 520 C C . ARG A 1 71 ? 18.351 -14.494 -11.655 1.00 79.19 71 ARG A C 1
ATOM 522 O O . ARG A 1 71 ? 18.859 -14.105 -12.707 1.00 79.19 71 ARG A O 1
ATOM 529 N N . PRO A 1 72 ? 17.117 -15.021 -11.604 1.00 81.50 72 PRO A N 1
ATOM 530 C CA . PRO A 1 72 ? 16.219 -14.913 -12.741 1.00 81.50 72 PRO A CA 1
ATOM 531 C C . PRO A 1 72 ? 15.996 -13.427 -13.077 1.00 81.50 72 PRO A C 1
ATOM 533 O O . PRO A 1 72 ? 16.114 -12.577 -12.185 1.00 81.50 72 PRO A O 1
ATOM 536 N N . PRO A 1 73 ? 15.691 -13.099 -14.344 1.00 76.94 73 PRO A N 1
ATOM 537 C CA . PRO A 1 73 ? 15.367 -11.730 -14.724 1.00 76.94 73 PRO A CA 1
ATOM 538 C C . PRO A 1 73 ? 14.203 -11.203 -13.870 1.00 76.94 73 PRO A C 1
ATOM 540 O O . PRO A 1 73 ? 13.352 -11.996 -13.446 1.00 76.94 73 PRO A O 1
ATOM 543 N N . PRO A 1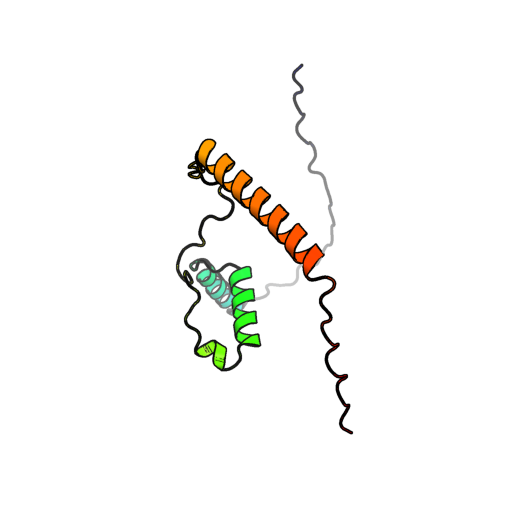 74 ? 14.152 -9.885 -13.598 1.00 74.31 74 PRO A N 1
ATOM 544 C CA . PRO A 1 74 ? 13.050 -9.316 -12.839 1.00 74.31 74 PRO A CA 1
ATOM 545 C C . PRO A 1 74 ? 11.713 -9.637 -13.527 1.00 74.31 74 PRO A C 1
ATOM 547 O O . PRO A 1 74 ? 11.649 -9.722 -14.759 1.00 74.31 74 PRO A O 1
ATOM 550 N N . PRO A 1 75 ? 10.634 -9.846 -12.755 1.00 75.94 75 PRO A N 1
ATOM 551 C CA . PRO A 1 75 ? 9.314 -10.044 -13.338 1.00 75.94 75 PRO A CA 1
ATOM 552 C C . PRO A 1 75 ? 8.971 -8.841 -14.223 1.00 75.94 75 PRO A C 1
ATOM 554 O O . PRO A 1 75 ? 9.186 -7.698 -13.826 1.00 75.94 75 PRO A O 1
ATOM 557 N N . GLY A 1 76 ? 8.479 -9.100 -15.434 1.00 73.62 76 GLY A N 1
ATOM 558 C CA . GLY A 1 76 ? 8.196 -8.044 -16.405 1.00 73.62 76 GLY A CA 1
ATOM 559 C C . GLY A 1 76 ? 9.423 -7.439 -17.098 1.00 73.62 76 GLY A C 1
ATOM 560 O O . GLY A 1 76 ? 9.285 -6.404 -17.732 1.00 73.62 76 GLY A O 1
ATOM 561 N N . ALA A 1 77 ? 10.612 -8.064 -17.049 1.00 73.25 77 ALA A N 1
ATOM 562 C CA . ALA A 1 77 ? 11.838 -7.557 -17.699 1.00 73.25 77 ALA A CA 1
ATOM 563 C C . ALA A 1 77 ? 11.714 -7.257 -19.208 1.00 73.25 77 ALA A C 1
ATOM 565 O O . ALA A 1 77 ? 12.554 -6.551 -19.774 1.00 73.25 77 ALA A O 1
ATOM 566 N N . HIS A 1 78 ? 10.718 -7.850 -19.866 1.00 76.81 78 HIS A N 1
ATOM 567 C CA . HIS A 1 78 ? 10.413 -7.662 -21.284 1.00 76.81 78 HIS A CA 1
ATOM 568 C C . HIS A 1 78 ? 8.984 -7.170 -21.519 1.00 76.81 78 HIS A C 1
ATOM 570 O O . HIS A 1 78 ? 8.599 -6.950 -22.667 1.00 76.81 78 HIS A O 1
ATOM 576 N N . ASP A 1 79 ? 8.216 -6.998 -20.446 1.00 77.81 79 ASP A N 1
ATOM 577 C CA . ASP A 1 79 ? 6.866 -6.473 -20.521 1.00 77.81 79 ASP A CA 1
ATOM 578 C C . ASP A 1 79 ? 6.931 -4.942 -20.447 1.00 77.81 79 ASP A C 1
ATOM 580 O O . ASP A 1 79 ? 7.835 -4.385 -19.817 1.00 77.81 79 ASP A O 1
ATOM 584 N N . PRO A 1 80 ? 6.001 -4.225 -21.098 1.00 76.00 80 PRO A N 1
ATOM 585 C CA . PRO A 1 80 ? 5.894 -2.789 -20.899 1.00 76.00 80 PRO A CA 1
ATOM 586 C C . PRO A 1 80 ? 5.662 -2.500 -19.415 1.00 76.00 80 PRO A C 1
ATOM 588 O O . PRO A 1 80 ? 4.853 -3.176 -18.769 1.00 76.00 80 PRO A O 1
ATOM 591 N N . TYR A 1 81 ? 6.340 -1.478 -18.886 1.00 66.31 81 TYR A N 1
ATOM 592 C CA . TYR A 1 81 ? 6.103 -1.041 -17.518 1.00 66.31 81 TYR A CA 1
ATOM 593 C C . TYR A 1 81 ? 4.602 -0.750 -17.356 1.00 66.31 81 TYR A C 1
ATOM 595 O O . TYR A 1 81 ? 4.010 -0.095 -18.229 1.00 66.31 81 TYR A O 1
ATOM 603 N N . PRO A 1 82 ? 3.943 -1.250 -16.291 1.00 72.88 82 PRO A N 1
ATOM 604 C CA . PRO A 1 82 ? 2.539 -0.942 -16.069 1.00 72.88 82 PRO A CA 1
ATOM 605 C C . PRO A 1 82 ? 2.392 0.576 -16.026 1.00 72.88 82 PRO A C 1
ATOM 607 O O . PRO A 1 82 ? 3.281 1.262 -15.532 1.00 72.88 82 PRO A O 1
ATOM 610 N N . ALA A 1 83 ? 1.297 1.115 -16.559 1.00 72.56 83 ALA A N 1
ATOM 611 C CA . ALA A 1 83 ? 1.097 2.558 -16.641 1.00 72.56 83 ALA A CA 1
ATOM 612 C C . ALA A 1 83 ? 0.912 3.182 -15.240 1.00 72.56 83 ALA A C 1
ATOM 614 O O . ALA A 1 83 ? -0.195 3.523 -14.824 1.00 72.56 83 ALA A O 1
ATOM 615 N N . VAL A 1 84 ? 2.006 3.308 -14.488 1.00 68.38 84 VAL A N 1
ATOM 616 C CA . VAL A 1 84 ? 2.057 3.986 -13.200 1.00 68.38 84 VAL A CA 1
ATOM 617 C C . VAL A 1 84 ? 1.915 5.480 -13.461 1.00 68.38 84 VAL A C 1
ATOM 619 O O . VAL A 1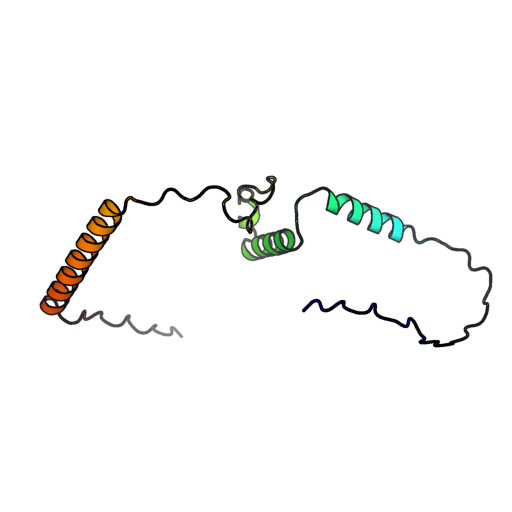 84 ? 2.549 6.041 -14.351 1.00 68.38 84 VAL A O 1
ATOM 622 N N . GLY A 1 85 ? 1.016 6.128 -12.729 1.00 67.31 85 GLY A N 1
ATOM 623 C CA . GLY A 1 85 ? 0.661 7.533 -12.951 1.00 67.31 85 GLY A CA 1
ATOM 624 C C . GLY A 1 85 ? -0.632 7.739 -13.739 1.00 67.31 85 GLY A C 1
ATOM 625 O O . GLY A 1 85 ? -1.179 8.839 -13.704 1.00 67.31 85 GLY A O 1
ATOM 626 N N . LEU A 1 86 ? -1.193 6.695 -14.358 1.00 74.19 86 LEU A N 1
ATOM 627 C CA . LEU A 1 86 ? -2.599 6.729 -14.749 1.00 74.19 86 LEU A CA 1
ATOM 628 C C . LEU A 1 86 ? -3.446 6.420 -13.516 1.00 74.19 86 LEU A C 1
ATOM 630 O O . LEU A 1 86 ? -3.351 5.342 -12.928 1.00 74.19 86 LEU A O 1
ATOM 634 N N . THR A 1 87 ? -4.267 7.382 -13.096 1.00 79.31 87 THR A N 1
ATOM 635 C CA . THR A 1 87 ? -5.281 7.124 -12.073 1.00 79.31 87 THR A CA 1
ATOM 636 C C . THR A 1 87 ? -6.178 5.987 -12.569 1.00 79.31 87 THR A C 1
ATOM 638 O O . THR A 1 87 ? -6.590 6.029 -13.733 1.00 79.31 87 THR A O 1
ATOM 641 N N . PRO A 1 88 ? -6.489 4.976 -11.736 1.00 79.00 88 PRO A N 1
ATOM 642 C CA . PRO A 1 88 ? -7.429 3.932 -12.112 1.00 79.00 88 PRO A CA 1
ATOM 643 C C . PRO A 1 88 ? -8.703 4.551 -12.691 1.00 79.00 88 PRO A C 1
ATOM 645 O O . PRO A 1 88 ? -9.351 5.377 -12.050 1.00 79.00 88 PRO A O 1
ATOM 648 N N . THR A 1 89 ? -9.049 4.172 -13.920 1.00 84.00 89 THR A N 1
ATOM 649 C CA . THR A 1 89 ? -10.256 4.671 -14.600 1.00 84.00 89 THR A CA 1
ATOM 650 C C . THR A 1 89 ? -11.528 4.049 -14.035 1.00 84.00 89 THR A C 1
ATOM 652 O O . THR A 1 89 ? -12.624 4.559 -14.251 1.00 84.00 89 THR A O 1
ATOM 655 N N . THR A 1 90 ? -11.382 2.947 -13.299 1.00 87.12 90 THR A N 1
ATOM 656 C CA . THR A 1 90 ? -12.466 2.274 -12.592 1.00 87.12 90 THR A CA 1
ATOM 657 C C . THR A 1 90 ? -12.349 2.577 -11.101 1.00 87.12 90 THR A C 1
ATOM 659 O O . THR A 1 90 ? -11.269 2.378 -10.533 1.00 87.12 90 THR A O 1
ATOM 662 N N . PRO A 1 91 ? -13.433 3.032 -10.447 1.00 84.56 91 PRO A N 1
ATOM 663 C CA . PRO A 1 91 ? -13.450 3.188 -9.003 1.00 84.56 91 PRO A CA 1
ATOM 664 C C . PRO A 1 91 ? -13.095 1.864 -8.315 1.00 84.56 91 PRO A C 1
ATOM 666 O O . PRO A 1 91 ? -13.609 0.814 -8.712 1.00 84.56 91 PRO A O 1
ATOM 669 N N . PRO A 1 92 ? -12.240 1.881 -7.281 1.00 86.56 92 PRO A N 1
ATOM 670 C CA . PRO A 1 92 ? -11.941 0.672 -6.537 1.00 86.56 92 PRO A CA 1
ATOM 671 C C . PRO A 1 92 ? -13.204 0.165 -5.838 1.00 86.56 92 PRO A C 1
ATOM 673 O O . PRO A 1 92 ? -14.036 0.945 -5.365 1.00 86.56 92 PRO A O 1
ATOM 676 N N . VAL A 1 93 ? -13.326 -1.156 -5.729 1.00 90.75 93 VAL A N 1
ATOM 677 C CA . VAL A 1 93 ? -14.368 -1.771 -4.906 1.00 90.75 93 VAL A CA 1
ATOM 678 C C . VAL A 1 93 ? -14.039 -1.474 -3.447 1.00 90.75 93 VAL A C 1
ATOM 680 O O . VAL A 1 93 ? -13.091 -2.022 -2.888 1.00 90.75 93 VAL A O 1
ATOM 683 N N . VAL A 1 94 ? -14.808 -0.576 -2.836 1.00 91.44 94 VAL A N 1
ATOM 684 C CA . VAL A 1 94 ? -14.680 -0.248 -1.413 1.00 91.44 94 VAL A CA 1
ATOM 685 C C . VAL A 1 94 ? -15.703 -1.030 -0.582 1.00 91.44 94 VAL A C 1
ATOM 687 O O . VAL A 1 94 ? -16.814 -1.279 -1.059 1.00 91.44 94 VAL A O 1
ATOM 690 N N . PRO A 1 95 ? -15.375 -1.400 0.673 1.00 92.69 95 PRO A N 1
ATOM 691 C CA . PRO A 1 95 ? -16.322 -2.049 1.578 1.00 92.69 95 PRO A CA 1
ATOM 692 C C . PRO A 1 95 ? -17.589 -1.210 1.773 1.00 92.69 95 PRO A C 1
ATOM 694 O O . PRO A 1 95 ? -17.521 0.023 1.762 1.00 92.69 95 PRO A O 1
ATOM 697 N N . SER A 1 96 ? -18.733 -1.857 2.017 1.00 96.19 96 SER A N 1
ATOM 698 C CA . SER A 1 96 ? -19.984 -1.160 2.345 1.00 96.19 96 SER A CA 1
ATOM 699 C C . SER A 1 96 ? -19.833 -0.300 3.607 1.00 96.19 96 SER A C 1
ATOM 701 O O . SER A 1 96 ? -18.980 -0.564 4.456 1.00 96.19 96 SER A O 1
ATOM 703 N N . ALA A 1 97 ? -20.662 0.737 3.759 1.00 96.00 97 ALA A N 1
ATOM 704 C CA . ALA A 1 97 ? -20.605 1.612 4.934 1.00 96.00 97 ALA A CA 1
ATOM 705 C C . ALA A 1 97 ? -20.761 0.830 6.251 1.00 96.00 97 ALA A C 1
ATOM 707 O O . ALA A 1 97 ? -20.001 1.054 7.189 1.00 96.00 97 ALA A O 1
ATOM 708 N N . THR A 1 98 ? -21.673 -0.144 6.278 1.00 96.56 98 THR A N 1
ATOM 709 C CA . THR A 1 98 ? -21.892 -1.033 7.425 1.00 96.56 98 THR A CA 1
ATOM 710 C C . THR A 1 98 ? -20.659 -1.871 7.750 1.00 96.56 98 THR A C 1
ATOM 712 O O . THR A 1 98 ? -20.273 -1.947 8.911 1.00 96.56 98 THR A O 1
ATOM 715 N N . LEU A 1 99 ? -19.995 -2.447 6.739 1.00 97.31 99 LEU A N 1
ATOM 716 C CA . LEU A 1 99 ? -18.783 -3.242 6.956 1.00 97.31 99 LEU A CA 1
ATOM 717 C C . LEU A 1 99 ? -17.623 -2.377 7.472 1.00 97.31 99 LEU A C 1
ATOM 719 O O . LEU A 1 99 ? -16.855 -2.803 8.329 1.00 97.31 99 LEU A O 1
ATOM 723 N N . ARG A 1 100 ? -17.505 -1.130 7.001 1.00 97.19 100 ARG A N 1
ATOM 724 C CA . ARG A 1 100 ? -16.510 -0.191 7.546 1.00 97.19 100 ARG A CA 1
ATOM 725 C C . ARG A 1 100 ? -16.791 0.151 9.007 1.00 97.19 100 ARG A C 1
ATOM 727 O O . ARG A 1 100 ? -15.850 0.242 9.794 1.00 97.19 100 ARG A O 1
ATOM 734 N N . GLN A 1 101 ? -18.062 0.318 9.369 1.00 98.00 101 GLN A N 1
ATOM 735 C CA . GLN A 1 101 ? -18.457 0.589 10.747 1.00 98.00 101 GLN A CA 1
ATOM 736 C C . GLN A 1 101 ? -18.123 -0.594 11.661 1.00 98.00 101 GLN A C 1
ATOM 738 O O . GLN A 1 101 ? -17.477 -0.392 12.684 1.00 98.00 101 GLN A O 1
ATOM 743 N N . SER A 1 102 ? -18.470 -1.823 11.263 1.00 98.00 102 SER A N 1
ATOM 744 C CA . SER A 1 102 ? -18.197 -3.014 12.077 1.00 98.00 102 SER A CA 1
ATOM 745 C C . SER A 1 102 ? -16.700 -3.257 12.276 1.00 98.00 102 SER A C 1
ATOM 747 O O . SER A 1 102 ? -16.265 -3.613 13.368 1.00 98.00 102 SER A O 1
ATOM 749 N N . VAL A 1 103 ? -15.887 -3.033 11.236 1.00 98.00 103 VAL A N 1
ATOM 750 C CA . VAL A 1 103 ? -14.422 -3.117 11.350 1.00 98.00 103 VAL A CA 1
ATOM 751 C C . VAL A 1 103 ? -13.899 -2.045 12.305 1.00 98.00 103 VAL A C 1
ATOM 753 O O . VAL A 1 103 ? -13.057 -2.333 13.149 1.00 98.00 103 VAL A O 1
ATOM 756 N N . THR A 1 104 ? -14.415 -0.819 12.206 1.00 98.12 104 THR A N 1
ATOM 757 C CA . THR A 1 104 ? -14.008 0.289 13.084 1.00 98.12 104 THR A CA 1
ATOM 758 C C . THR A 1 104 ? -14.316 -0.016 14.546 1.00 98.12 104 THR A C 1
ATOM 760 O O . THR A 1 104 ? -13.455 0.168 15.403 1.00 98.12 104 THR A O 1
ATOM 763 N N . GLU A 1 105 ? -15.512 -0.523 14.825 1.00 98.50 105 GLU A N 1
ATOM 764 C CA . GLU A 1 105 ? -15.945 -0.898 16.170 1.00 98.50 105 GLU A CA 1
ATOM 765 C C . GLU A 1 105 ? -15.067 -2.012 16.748 1.00 98.50 105 GLU A C 1
ATOM 767 O O . GLU A 1 105 ? -14.512 -1.850 17.834 1.00 98.50 105 GLU A O 1
ATOM 772 N N . SER A 1 106 ? -14.798 -3.063 15.966 1.00 98.38 106 SER A N 1
ATOM 773 C CA . SER A 1 106 ? -13.888 -4.138 16.375 1.00 98.38 106 SER A CA 1
ATOM 774 C C . SER A 1 106 ? -12.478 -3.626 16.698 1.00 98.38 106 SER A C 1
ATOM 776 O O . SER A 1 106 ? -11.884 -4.013 17.705 1.00 98.38 106 SER A O 1
ATOM 778 N N . LEU A 1 107 ? -11.939 -2.705 15.892 1.00 98.56 107 LEU A N 1
ATOM 779 C CA . LEU A 1 107 ? -10.623 -2.111 16.145 1.00 98.56 107 LEU A CA 1
ATOM 780 C C . LEU A 1 107 ? -10.607 -1.233 17.406 1.00 98.56 107 LEU A C 1
ATOM 782 O O . LEU A 1 107 ? -9.602 -1.193 18.118 1.00 98.56 107 LEU A O 1
ATOM 786 N N . VAL A 1 108 ? -11.703 -0.529 17.701 1.00 98.62 108 VAL A N 1
ATOM 787 C CA . VAL A 1 108 ? -11.846 0.257 18.936 1.00 98.62 108 VAL A CA 1
ATOM 788 C C . VAL A 1 108 ? -11.887 -0.661 20.156 1.00 98.62 108 VAL A C 1
ATOM 790 O O . VAL A 1 108 ? -11.178 -0.406 21.131 1.00 98.62 108 VAL A O 1
ATOM 793 N N . GLU A 1 109 ? -12.655 -1.746 20.098 1.00 98.56 109 GLU A N 1
ATOM 794 C CA . GLU A 1 109 ? -12.716 -2.744 21.168 1.00 98.56 109 GLU A CA 1
ATOM 795 C C . GLU A 1 109 ? -11.346 -3.372 21.439 1.00 98.56 109 GLU A C 1
ATOM 797 O O . GLU A 1 109 ? -10.903 -3.412 22.591 1.00 98.56 109 GLU A O 1
ATOM 802 N N . GLN A 1 110 ? -10.643 -3.792 20.384 1.00 98.25 110 GLN A N 1
ATOM 803 C CA . GLN A 1 110 ? -9.303 -4.376 20.484 1.00 98.25 110 GLN A CA 1
ATOM 804 C C . GLN A 1 110 ? -8.296 -3.392 21.081 1.00 98.25 110 GLN A C 1
ATOM 806 O O . GLN A 1 110 ? -7.546 -3.760 21.986 1.00 98.25 110 GLN A O 1
ATOM 811 N N . ARG A 1 111 ? -8.304 -2.126 20.639 1.00 98.00 111 ARG A N 1
ATOM 812 C CA . ARG A 1 111 ? -7.455 -1.076 21.221 1.00 98.00 111 ARG A CA 1
ATOM 813 C C . ARG A 1 111 ? -7.723 -0.927 22.719 1.00 98.00 111 ARG A C 1
ATOM 815 O O . ARG A 1 111 ? -6.788 -0.890 23.515 1.00 98.00 111 ARG A O 1
ATOM 822 N N . ASN A 1 112 ? -8.991 -0.841 23.110 1.00 97.88 112 ASN A N 1
ATOM 823 C CA . ASN A 1 112 ? -9.369 -0.652 24.508 1.00 97.88 112 ASN A CA 1
ATOM 824 C C . ASN A 1 112 ? -8.971 -1.853 25.373 1.00 97.88 112 ASN A C 1
ATOM 826 O O . ASN A 1 112 ? -8.514 -1.672 26.501 1.00 97.88 112 ASN A O 1
ATOM 830 N N . LEU A 1 113 ? -9.111 -3.072 24.847 1.00 96.88 113 LEU A N 1
ATOM 831 C CA . LEU A 1 113 ? -8.640 -4.279 25.516 1.00 96.88 113 LEU A CA 1
ATOM 832 C C . LEU A 1 113 ? -7.120 -4.253 25.706 1.00 96.88 113 LEU A C 1
ATOM 834 O O . LEU A 1 113 ? -6.656 -4.456 26.825 1.00 96.88 113 LEU A O 1
ATOM 838 N N . ALA A 1 114 ? -6.365 -3.938 24.652 1.00 95.12 114 ALA A N 1
ATOM 839 C CA . ALA A 1 114 ? -4.909 -3.854 24.713 1.00 95.12 114 ALA A CA 1
ATOM 840 C C . ALA A 1 114 ? -4.436 -2.812 25.740 1.00 95.12 114 ALA A C 1
ATOM 842 O O . ALA A 1 114 ? -3.485 -3.063 26.476 1.00 95.12 114 ALA A O 1
ATOM 843 N N . HIS A 1 115 ? -5.122 -1.669 25.854 1.00 94.56 115 HIS A N 1
ATOM 844 C CA . HIS A 1 115 ? -4.812 -0.674 26.884 1.00 94.56 115 HIS A CA 1
ATOM 845 C C . HIS A 1 115 ? -5.033 -1.200 28.303 1.00 94.56 115 HIS A C 1
ATOM 847 O O . HIS A 1 115 ? -4.190 -0.967 29.167 1.00 94.56 115 HIS A O 1
ATOM 853 N N . ARG A 1 116 ? -6.132 -1.924 28.548 1.00 94.38 116 ARG A N 1
ATOM 854 C CA . ARG A 1 116 ? -6.383 -2.534 29.862 1.00 94.38 116 ARG A CA 1
ATOM 855 C C . ARG A 1 116 ? -5.335 -3.592 30.191 1.00 94.38 116 ARG A C 1
ATOM 857 O O . ARG A 1 116 ? -4.749 -3.545 31.263 1.00 94.38 116 ARG A O 1
ATOM 864 N N . GLN A 1 117 ? -5.029 -4.470 29.240 1.00 93.75 117 GLN A N 1
ATOM 865 C CA . GLN A 1 117 ? -4.008 -5.504 29.414 1.00 93.75 117 GLN A CA 1
ATOM 866 C C . GLN A 1 117 ? -2.617 -4.906 29.645 1.00 93.75 117 GLN A C 1
ATOM 868 O O . GLN A 1 117 ? -1.893 -5.357 30.522 1.00 93.75 117 GLN A O 1
ATOM 873 N N . GLY A 1 118 ? -2.241 -3.858 28.909 1.00 88.81 118 GLY A N 1
ATOM 874 C CA . GLY A 1 118 ? -0.977 -3.154 29.130 1.00 88.81 118 GLY A CA 1
ATOM 875 C C . GLY A 1 118 ? -0.897 -2.496 30.511 1.00 88.81 118 GLY A C 1
ATOM 876 O O . GLY A 1 118 ? 0.160 -2.520 31.136 1.00 88.81 118 GLY A O 1
ATOM 877 N N . ALA A 1 119 ? -2.012 -1.954 31.012 1.00 89.69 119 ALA A N 1
ATOM 878 C CA . ALA A 1 119 ? -2.087 -1.414 32.369 1.00 89.69 119 ALA A CA 1
ATOM 879 C C . ALA A 1 119 ? -1.970 -2.507 33.448 1.00 89.69 119 ALA A C 1
ATOM 881 O O . ALA A 1 119 ? -1.365 -2.258 34.487 1.00 89.69 119 ALA A O 1
ATOM 882 N N . GLU A 1 120 ? -2.505 -3.707 33.198 1.00 89.62 120 GLU A N 1
ATOM 883 C CA . GLU A 1 120 ? -2.377 -4.870 34.090 1.00 89.62 120 GLU A CA 1
ATOM 884 C C . GLU A 1 120 ? -0.959 -5.465 34.091 1.00 89.62 120 GLU A C 1
ATOM 886 O O . GLU A 1 120 ? -0.430 -5.789 35.151 1.00 89.62 120 GLU A O 1
ATOM 891 N N . ILE A 1 121 ? -0.334 -5.603 32.916 1.00 87.06 121 ILE A N 1
ATOM 892 C CA . ILE A 1 121 ? 1.004 -6.202 32.753 1.00 87.06 121 ILE A CA 1
ATOM 893 C C . ILE A 1 121 ? 2.105 -5.263 33.271 1.00 87.06 121 ILE A C 1
ATOM 895 O O . ILE A 1 121 ? 3.118 -5.726 33.798 1.00 87.06 121 ILE A O 1
ATOM 899 N N . GLY A 1 122 ? 1.918 -3.947 33.145 1.00 80.38 122 GLY A N 1
ATOM 900 C CA . GLY A 1 122 ? 2.919 -2.955 33.529 1.00 80.38 122 GLY A CA 1
ATOM 901 C C . GLY A 1 122 ? 4.067 -2.830 32.518 1.00 80.38 122 GLY A C 1
ATOM 902 O O . GLY A 1 122 ? 3.973 -3.257 31.367 1.00 80.38 122 GLY A O 1
ATOM 903 N N . ALA A 1 123 ? 5.158 -2.172 32.921 1.00 80.88 123 ALA A N 1
ATOM 904 C CA . ALA A 1 123 ? 6.282 -1.896 32.029 1.00 80.88 123 ALA A CA 1
ATOM 905 C C . ALA A 1 123 ? 7.004 -3.187 31.601 1.00 80.88 123 ALA A C 1
ATOM 907 O O . ALA A 1 123 ? 7.441 -3.971 32.442 1.00 80.88 123 ALA A O 1
ATOM 908 N N . LEU A 1 124 ? 7.190 -3.370 30.290 1.00 72.38 124 LEU A N 1
ATOM 909 C CA . LEU A 1 124 ? 8.010 -4.452 29.746 1.00 72.38 124 LEU A CA 1
ATOM 910 C C . LEU A 1 124 ? 9.480 -4.205 30.108 1.00 72.38 124 LEU A C 1
ATOM 912 O O . LEU A 1 124 ? 10.133 -3.327 29.544 1.00 72.38 124 LEU A O 1
ATOM 916 N N . THR A 1 125 ? 10.014 -4.984 31.044 1.00 75.38 125 THR A N 1
ATOM 917 C CA . THR A 1 125 ? 11.436 -4.956 31.395 1.00 75.38 125 THR A CA 1
ATOM 918 C C . THR A 1 125 ? 12.224 -5.805 30.398 1.00 75.38 125 THR A C 1
ATOM 920 O O . THR A 1 125 ? 12.566 -6.959 30.643 1.00 75.38 125 THR A O 1
ATOM 923 N N . ILE A 1 126 ? 12.512 -5.246 29.223 1.00 77.56 126 ILE A N 1
ATOM 924 C CA . ILE A 1 126 ? 13.451 -5.880 28.291 1.00 77.56 126 ILE A CA 1
ATOM 925 C C . ILE A 1 126 ? 14.861 -5.568 28.796 1.00 77.56 126 ILE A C 1
ATOM 927 O O . ILE A 1 126 ? 15.275 -4.408 28.814 1.00 77.56 126 ILE A O 1
ATOM 931 N N . ALA A 1 127 ? 15.588 -6.594 29.246 1.00 81.00 127 ALA A N 1
ATOM 932 C CA . ALA A 1 127 ? 16.989 -6.444 29.624 1.00 81.00 127 ALA A CA 1
ATOM 933 C C . ALA A 1 127 ? 17.788 -5.914 28.423 1.00 81.00 127 ALA A C 1
ATOM 935 O O . ALA A 1 127 ? 17.640 -6.416 27.306 1.00 81.00 127 ALA A O 1
ATOM 936 N N . ALA A 1 128 ? 18.621 -4.895 28.648 1.00 79.44 128 ALA A N 1
ATOM 937 C CA . ALA A 1 128 ? 19.495 -4.378 27.604 1.00 79.44 128 ALA A CA 1
ATOM 938 C C . ALA A 1 128 ? 20.387 -5.515 27.066 1.00 79.44 128 ALA A C 1
ATOM 940 O O . ALA A 1 128 ? 20.885 -6.316 27.866 1.00 79.44 128 ALA A O 1
ATOM 941 N N . PRO A 1 129 ? 20.592 -5.614 25.738 1.00 80.75 129 PRO A N 1
ATOM 942 C CA . PRO A 1 129 ? 21.523 -6.590 25.191 1.00 80.75 129 PRO A CA 1
ATOM 943 C C . PRO A 1 129 ? 22.924 -6.347 25.778 1.00 80.75 129 PRO A C 1
ATOM 945 O O . PRO A 1 129 ? 23.288 -5.191 26.019 1.00 80.75 129 PRO A O 1
ATOM 948 N N . PRO A 1 130 ? 23.713 -7.407 26.034 1.00 84.56 130 PRO A N 1
ATOM 949 C CA . PRO A 1 130 ? 25.051 -7.250 26.586 1.00 84.56 130 PRO A CA 1
ATOM 950 C C . PRO A 1 130 ? 25.910 -6.390 25.652 1.00 84.56 130 PRO A C 1
ATOM 952 O O . PRO A 1 130 ? 25.869 -6.558 24.431 1.00 84.56 130 PRO A O 1
ATOM 955 N N . SER A 1 131 ? 26.695 -5.475 26.226 1.00 83.38 131 SER A N 1
ATOM 956 C CA . SER A 1 131 ? 27.649 -4.668 25.463 1.00 83.38 131 SER A CA 1
ATOM 957 C C . SER A 1 131 ? 28.612 -5.581 24.693 1.00 83.38 131 SER A C 1
ATOM 959 O O . SER A 1 131 ? 29.108 -6.554 25.272 1.00 83.38 131 SER A O 1
ATOM 961 N N . PRO A 1 132 ? 28.915 -5.291 23.414 1.00 79.19 132 PRO A N 1
ATOM 962 C CA . PRO A 1 132 ? 29.872 -6.086 22.659 1.00 79.19 132 PRO A CA 1
ATOM 963 C C . PRO A 1 132 ? 31.231 -6.025 23.358 1.00 79.19 132 PRO A C 1
ATOM 965 O O . PRO A 1 132 ? 31.782 -4.948 23.589 1.00 79.19 132 PRO A O 1
ATOM 968 N N . THR A 1 133 ? 31.770 -7.188 23.724 1.00 74.56 133 THR A N 1
ATOM 969 C CA . THR A 1 133 ? 33.150 -7.274 24.206 1.00 74.56 133 THR A CA 1
ATOM 970 C C . THR A 1 133 ? 34.058 -7.030 23.007 1.00 74.56 133 THR A C 1
ATOM 972 O O . THR A 1 133 ? 34.052 -7.814 22.060 1.00 74.56 133 THR A O 1
ATOM 975 N N . SER A 1 134 ? 34.810 -5.929 23.020 1.00 71.25 134 SER A N 1
ATOM 976 C CA . SER A 1 134 ? 35.873 -5.712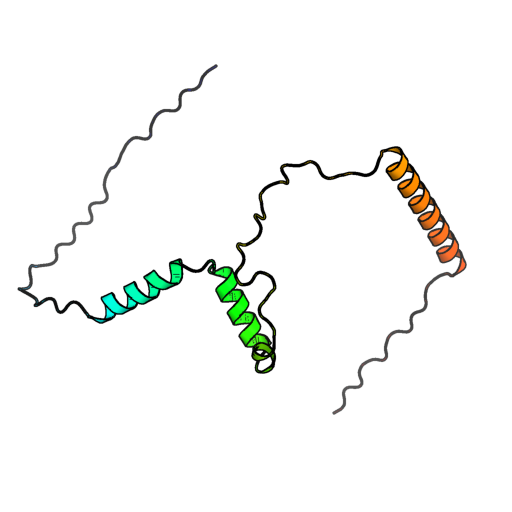 22.040 1.00 71.25 134 SER A CA 1
ATOM 977 C C . SER A 1 134 ? 36.967 -6.744 22.312 1.00 71.25 134 SER A C 1
ATOM 979 O O . SER A 1 134 ? 37.688 -6.628 23.300 1.00 71.25 134 SER A O 1
ATOM 981 N N . ALA A 1 135 ? 37.051 -7.782 21.481 1.00 65.00 135 ALA A N 1
ATOM 982 C CA . ALA A 1 135 ? 38.195 -8.682 21.473 1.00 65.00 135 ALA A CA 1
ATOM 983 C C . ALA A 1 135 ? 39.387 -7.921 20.873 1.00 65.00 135 ALA A C 1
ATOM 985 O O . ALA A 1 135 ? 39.281 -7.391 19.766 1.00 65.00 135 ALA A O 1
ATOM 986 N N . ASN A 1 136 ? 40.468 -7.824 21.642 1.00 55.00 136 ASN A N 1
ATOM 987 C CA . ASN A 1 136 ? 41.767 -7.307 21.218 1.00 55.00 136 ASN A CA 1
ATOM 988 C C . ASN A 1 136 ? 42.726 -8.484 21.045 1.00 55.00 136 ASN A C 1
ATOM 990 O O . ASN A 1 136 ? 42.623 -9.417 21.876 1.00 55.00 136 ASN A O 1
#

Solvent-accessible surface area (backbone atoms only — not comparable to full-atom values): 9414 Å² total; per-residue (Å²): 140,86,83,83,82,81,82,90,80,78,94,75,88,82,86,79,89,75,92,75,82,92,76,74,93,73,81,80,72,75,61,71,64,61,61,54,54,51,53,59,55,60,62,56,71,81,49,101,63,53,76,63,55,55,51,52,53,50,49,50,44,62,77,36,50,83,58,38,77,73,52,75,78,61,90,59,77,86,49,79,78,75,74,78,87,61,74,76,90,61,83,77,93,69,78,54,73,66,57,51,49,53,53,50,49,52,52,51,53,52,51,54,50,51,51,52,51,47,66,71,71,49,82,84,83,72,77,77,77,79,77,83,80,82,84,128

Radius of gyration: 33.75 Å; Cα contacts (8 Å, |Δi|>4): 10; chains: 1; bounding box: 64×57×83 Å

Foldseek 3Di:
DDDDDDDDDDDDDDDDDDDDDDDDDDDDPPPVVVVVVVVVVVVVPPALQDPVNVVVLVVLCVVCPPNSVVDDPPVCNRPHDPPPPPDPPDDDDDDDPVVVVVVVVVVVVVVVVVVVVCVVVDDDPDDDDDDDDPDD

Mean predicted aligned error: 20.94 Å

pLDDT: mean 73.28, std 16.92, range [40.16, 98.62]

Sequence (136 aa):
MGMNAPPPRHRAQHAAATAISPAGPSKSLLPKSLLLGTVLLGLAGCGHRDAFDATMDWWHQYEGGAIARQRPPPPGAHDPYPAVGLTPTTPPVVPSATLRQSVTESLVEQRNLAHRQGAEIGALTIAAPPSPTSAN